Protein AF-A0A964QSB8-F1 (afdb_monomer)

Solvent-accessible surface area (backbone atoms only — not comparable to full-atom values): 5834 Å² total; per-residue (Å²): 101,78,35,34,37,35,46,84,89,52,72,77,39,81,44,84,40,96,65,8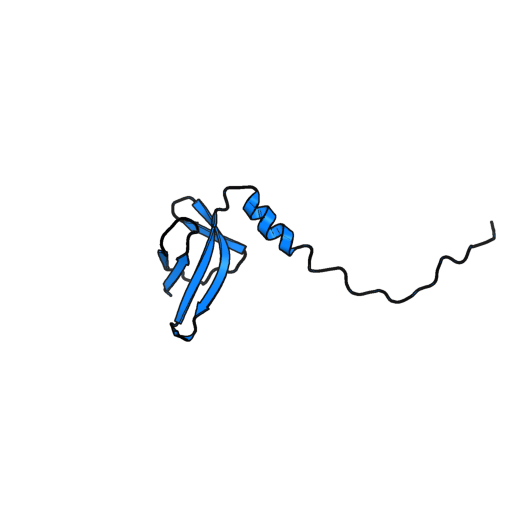6,80,52,71,74,37,76,47,79,54,96,94,40,53,23,31,26,74,42,75,49,74,39,78,91,75,73,41,40,36,35,38,35,43,68,50,87,47,78,62,47,61,50,63,58,53,66,68,57,79,78,66,87,93,80,88,84,93,72,91,76,79,80,86,78,81,82,85,85,134

Nearest PDB structures (foldseek):
  1r45-assembly1_A  TM=7.726E-01  e=4.638E+00  Clostridium phage c-st
  1gze-assembly4_D  TM=7.126E-01  e=4.638E+00  Clostridium botulinum
  2jem-assembly2_B  TM=4.719E-01  e=1.656E+00  Bacillus licheniformis
  2jen-assembly1_A  TM=2.183E-01  e=2.008E+00  Bacillus licheniformis
  6nq3-assembly2_F-2  TM=3.347E-01  e=8.277E+00  Homo sapiens

Mean predicted aligned error: 15.51 Å

Structure (mmCIF, N/CA/C/O backbone):
data_AF-A0A964QSB8-F1
#
_entry.id   AF-A0A964QSB8-F1
#
loop_
_atom_site.group_PDB
_atom_site.id
_atom_site.type_symbol
_atom_site.label_atom_id
_atom_site.label_alt_id
_atom_site.label_comp_id
_atom_site.label_asym_id
_atom_site.label_entity_id
_atom_site.label_seq_id
_atom_site.pdbx_PDB_ins_code
_atom_site.Cartn_x
_atom_site.Cartn_y
_atom_site.Cartn_z
_atom_site.occupancy
_atom_site.B_iso_or_equiv
_atom_site.auth_seq_id
_atom_site.auth_comp_id
_atom_site.auth_asym_id
_atom_site.auth_atom_id
_atom_site.pdbx_PDB_model_num
ATOM 1 N N . MET A 1 1 ? -15.085 -6.921 3.729 1.00 67.81 1 MET A N 1
ATOM 2 C CA . MET A 1 1 ? -14.432 -5.872 4.549 1.00 67.81 1 MET A CA 1
ATOM 3 C C . MET A 1 1 ? -14.074 -4.726 3.616 1.00 67.81 1 MET A C 1
ATOM 5 O O . MET A 1 1 ? -13.609 -5.004 2.520 1.00 67.81 1 MET A O 1
ATOM 9 N N . LYS A 1 2 ? -14.340 -3.465 3.976 1.00 72.38 2 LYS A N 1
ATOM 10 C CA . LYS A 1 2 ? -14.002 -2.327 3.102 1.00 72.38 2 LYS A CA 1
ATOM 11 C C . LYS A 1 2 ? -12.589 -1.855 3.432 1.00 72.38 2 LYS A C 1
ATOM 13 O O . LYS A 1 2 ? -12.341 -1.469 4.571 1.00 72.38 2 LYS A O 1
ATOM 18 N N . VAL A 1 3 ? -11.682 -1.928 2.462 1.00 81.69 3 VAL A N 1
ATOM 19 C CA . VAL A 1 3 ? -10.295 -1.483 2.609 1.00 81.69 3 VAL A CA 1
ATOM 20 C C . VAL A 1 3 ? -10.112 -0.217 1.785 1.00 81.69 3 VAL A C 1
ATOM 22 O O . VAL A 1 3 ? -10.554 -0.139 0.641 1.00 81.69 3 VAL A O 1
ATOM 25 N N . TYR A 1 4 ? -9.492 0.793 2.377 1.00 82.19 4 TYR A N 1
ATOM 26 C CA . TYR A 1 4 ? -9.309 2.092 1.745 1.00 82.19 4 TYR A CA 1
ATOM 27 C C . TYR A 1 4 ? -7.875 2.183 1.238 1.00 82.19 4 TYR A C 1
ATOM 29 O O . TYR A 1 4 ? -6.939 2.109 2.022 1.00 82.19 4 TYR A O 1
ATOM 37 N N . VAL A 1 5 ? -7.678 2.298 -0.068 1.00 84.31 5 VAL A N 1
ATOM 38 C CA . VAL A 1 5 ? -6.357 2.437 -0.685 1.00 84.31 5 VAL A CA 1
ATOM 39 C C . VAL A 1 5 ? -6.117 3.905 -0.986 1.00 84.31 5 VAL A C 1
ATOM 41 O O . VAL A 1 5 ? -6.859 4.523 -1.751 1.00 84.31 5 VAL A O 1
ATOM 44 N N . ARG A 1 6 ? -5.058 4.467 -0.407 1.00 82.44 6 ARG A N 1
ATOM 45 C CA . ARG A 1 6 ? -4.588 5.809 -0.733 1.00 82.44 6 ARG A CA 1
ATOM 46 C C . ARG A 1 6 ? -3.498 5.705 -1.791 1.00 82.44 6 ARG A C 1
ATOM 48 O O . ARG A 1 6 ? -2.367 5.322 -1.498 1.00 82.44 6 ARG A O 1
ATOM 55 N N . LEU A 1 7 ? -3.868 6.022 -3.029 1.00 82.12 7 LEU A N 1
ATOM 56 C CA . LEU A 1 7 ? -2.921 6.147 -4.133 1.00 82.12 7 LEU A CA 1
ATOM 57 C C . LEU A 1 7 ? -2.059 7.404 -3.926 1.00 82.12 7 LEU A C 1
ATOM 59 O O . LEU A 1 7 ? -2.562 8.403 -3.411 1.00 82.12 7 LEU A O 1
ATOM 63 N N . PRO A 1 8 ? -0.788 7.400 -4.360 1.00 72.62 8 PRO A N 1
ATOM 64 C CA . PRO A 1 8 ? 0.113 8.533 -4.148 1.00 72.62 8 PRO A CA 1
ATOM 65 C C . PRO A 1 8 ? -0.309 9.778 -4.942 1.00 72.62 8 PRO A C 1
ATOM 67 O O . PRO A 1 8 ? -0.025 10.899 -4.539 1.00 72.62 8 PRO A O 1
ATOM 70 N N . GLU A 1 9 ? -1.010 9.585 -6.059 1.00 68.44 9 GLU A N 1
ATOM 71 C CA . GLU A 1 9 ? -1.395 10.645 -6.999 1.00 68.44 9 GLU A CA 1
ATOM 72 C C . GLU A 1 9 ? -2.911 10.887 -7.042 1.00 6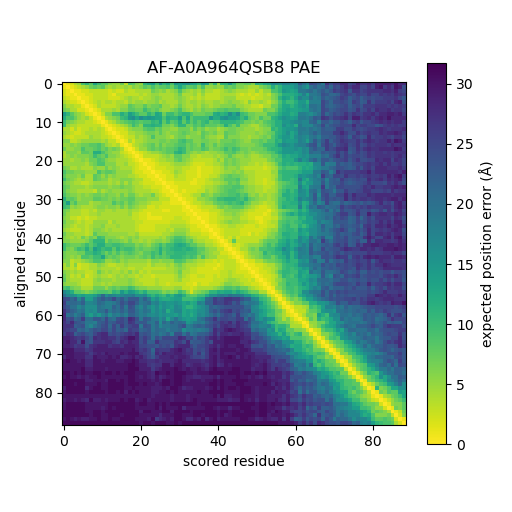8.44 9 GLU A C 1
ATOM 74 O O . GLU A 1 9 ? -3.390 11.616 -7.907 1.00 68.44 9 GLU A O 1
ATOM 79 N N . GLY A 1 10 ? -3.692 10.260 -6.157 1.00 67.19 10 GLY A N 1
ATOM 80 C CA . GLY A 1 10 ? -5.144 10.224 -6.310 1.00 67.19 10 GLY A CA 1
ATOM 81 C C . GLY A 1 10 ? -5.940 10.239 -5.008 1.00 67.19 10 GLY A C 1
ATOM 82 O O . GLY A 1 10 ? -5.384 10.087 -3.918 1.00 67.19 10 GLY A O 1
ATOM 83 N N . PRO A 1 11 ? -7.266 10.427 -5.121 1.00 75.31 11 PRO A N 1
ATOM 84 C CA . PRO A 1 11 ? -8.174 10.345 -3.987 1.00 75.31 11 PRO A CA 1
ATOM 85 C C . PRO A 1 11 ? -8.178 8.935 -3.374 1.00 75.31 11 PRO A C 1
ATOM 87 O O . PRO A 1 11 ? -7.898 7.936 -4.043 1.00 75.31 11 PRO A O 1
ATOM 90 N N . GLU A 1 12 ? -8.509 8.851 -2.083 1.00 78.44 12 GLU A N 1
ATOM 91 C CA . GLU A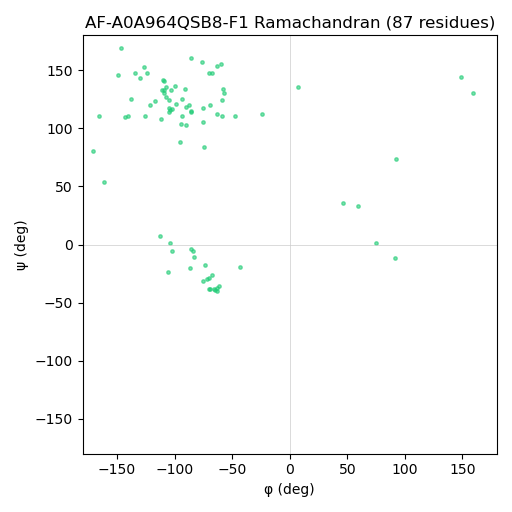 1 12 ? -8.665 7.574 -1.384 1.00 78.44 12 GLU A CA 1
ATOM 92 C C . GLU A 1 12 ? -9.754 6.737 -2.072 1.00 78.44 12 GLU A C 1
ATOM 94 O O . GLU A 1 12 ? -10.881 7.193 -2.264 1.00 78.44 12 GLU A O 1
ATOM 99 N N . THR A 1 13 ? -9.405 5.518 -2.471 1.00 77.44 13 THR A N 1
ATOM 100 C CA . THR A 1 13 ? -10.291 4.621 -3.214 1.00 77.44 13 THR A CA 1
ATOM 101 C C . THR A 1 13 ? -10.695 3.447 -2.338 1.00 77.44 13 THR A C 1
ATOM 103 O O . THR A 1 13 ? -9.857 2.811 -1.703 1.00 77.44 13 THR A O 1
ATOM 106 N N . VAL A 1 14 ? -11.986 3.122 -2.317 1.00 81.31 14 VAL A N 1
ATOM 107 C CA . VAL A 1 14 ? -12.490 1.965 -1.572 1.00 81.31 14 VAL A CA 1
ATOM 108 C C . VAL A 1 14 ? -12.374 0.722 -2.441 1.00 81.31 14 VAL A C 1
ATOM 110 O O . VAL A 1 14 ? -13.064 0.599 -3.450 1.00 81.31 14 VAL A O 1
ATOM 113 N N . VAL A 1 15 ? -11.535 -0.221 -2.026 1.00 78.12 15 VAL A N 1
ATOM 114 C CA . VAL A 1 15 ? -11.438 -1.547 -2.638 1.00 78.12 15 VAL A CA 1
ATOM 115 C C . VAL A 1 15 ? -12.059 -2.583 -1.708 1.00 78.12 15 VAL A C 1
ATOM 117 O O . VAL A 1 15 ? -11.865 -2.579 -0.489 1.00 78.12 15 VAL A O 1
ATOM 120 N N . ASN A 1 16 ? -12.857 -3.478 -2.283 1.00 74.81 16 ASN A N 1
ATOM 121 C CA . ASN A 1 16 ? -13.400 -4.606 -1.542 1.00 74.81 16 ASN A CA 1
ATOM 122 C C . ASN A 1 16 ? -12.424 -5.772 -1.680 1.00 74.81 16 ASN A C 1
ATOM 124 O O . ASN A 1 16 ? -12.339 -6.394 -2.736 1.00 74.81 16 ASN A O 1
ATOM 128 N N . LEU A 1 17 ? -11.649 -6.011 -0.626 1.00 73.25 17 LEU A N 1
ATOM 129 C CA . LEU A 1 17 ? -10.704 -7.116 -0.561 1.00 73.25 17 LEU A CA 1
ATOM 130 C C . LEU A 1 17 ? -11.207 -8.151 0.443 1.00 73.25 17 LEU A C 1
ATOM 132 O O . LEU A 1 17 ? -11.727 -7.812 1.511 1.00 73.25 17 LEU A O 1
ATOM 136 N N . ASN A 1 18 ? -11.009 -9.424 0.102 1.00 76.44 18 ASN A N 1
ATOM 137 C CA . ASN A 1 18 ? -11.304 -10.535 1.006 1.00 76.44 18 ASN A CA 1
ATOM 138 C C . ASN A 1 18 ? -10.313 -10.591 2.181 1.00 76.44 18 ASN A C 1
ATOM 140 O O . ASN A 1 18 ? -10.680 -11.024 3.268 1.00 76.44 18 ASN A O 1
ATOM 144 N N . LEU A 1 19 ? -9.079 -10.118 1.976 1.00 80.50 19 LEU A N 1
ATOM 145 C CA . LEU A 1 19 ? -7.993 -10.092 2.957 1.00 80.50 19 LEU A CA 1
ATOM 146 C C . LEU A 1 19 ? -7.301 -8.723 2.942 1.00 80.50 19 LEU A C 1
ATOM 148 O O . LEU A 1 19 ? -7.221 -8.088 1.893 1.00 80.50 19 LEU A O 1
ATOM 152 N N . VAL A 1 20 ? -6.802 -8.270 4.100 1.00 81.94 20 VAL A N 1
ATOM 153 C CA . VAL A 1 20 ? -5.938 -7.079 4.158 1.00 81.94 20 VAL A CA 1
ATOM 154 C C . VAL A 1 20 ? -4.551 -7.475 3.643 1.00 81.94 20 VAL A C 1
ATOM 156 O O . VAL A 1 20 ? -3.922 -8.334 4.266 1.00 81.94 20 VAL A O 1
ATOM 159 N N . PRO A 1 21 ? -4.066 -6.879 2.542 1.00 81.88 21 PRO A N 1
ATOM 160 C CA . PRO A 1 21 ? -2.734 -7.154 2.037 1.00 81.88 21 PRO A CA 1
ATOM 161 C C . PRO A 1 21 ? -1.671 -6.633 3.003 1.00 81.88 21 PRO A C 1
ATOM 163 O O . PRO A 1 21 ? -1.860 -5.629 3.699 1.00 81.88 21 PRO A O 1
ATOM 166 N N . LYS A 1 22 ? -0.544 -7.336 3.056 1.00 84.81 22 LYS A N 1
ATOM 167 C CA . LYS A 1 22 ? 0.575 -6.995 3.944 1.00 84.81 22 LYS A CA 1
ATOM 168 C C . LYS A 1 22 ? 1.502 -5.969 3.295 1.00 84.81 22 LYS A C 1
ATOM 170 O O . LYS A 1 22 ? 1.549 -5.829 2.078 1.00 84.81 22 LYS A O 1
ATOM 175 N N . VAL A 1 23 ? 2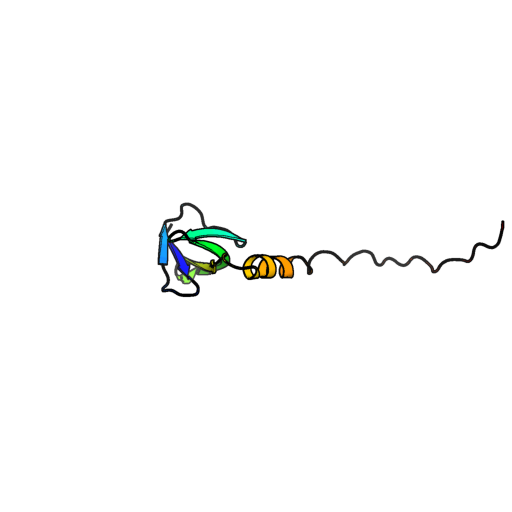.297 -5.280 4.114 1.00 84.81 23 VAL A N 1
ATOM 176 C CA . VAL A 1 23 ? 3.385 -4.422 3.617 1.00 84.81 23 VAL A CA 1
ATOM 177 C C . VAL A 1 23 ? 4.337 -5.254 2.751 1.00 84.81 23 VAL A C 1
ATOM 179 O O . VAL A 1 23 ? 4.771 -6.330 3.161 1.00 84.81 23 VAL A O 1
ATOM 182 N N . GLY A 1 24 ? 4.649 -4.757 1.558 1.00 80.56 24 GLY A N 1
ATOM 183 C CA . GLY A 1 24 ? 5.437 -5.442 0.535 1.00 80.56 24 GLY A CA 1
ATOM 184 C C . GLY A 1 24 ? 4.610 -6.255 -0.466 1.00 80.56 24 GLY A C 1
ATOM 185 O O . GLY A 1 24 ? 5.155 -6.664 -1.491 1.00 80.56 24 GLY A O 1
ATOM 186 N N . GLU A 1 25 ? 3.314 -6.473 -0.220 1.00 84.62 25 GLU A N 1
ATOM 187 C CA . GLU A 1 25 ? 2.435 -7.104 -1.206 1.00 84.62 25 GLU A CA 1
ATOM 188 C C . GLU A 1 25 ? 2.046 -6.138 -2.323 1.00 84.62 25 GLU A C 1
ATOM 190 O O . GLU A 1 25 ? 2.088 -4.911 -2.184 1.00 84.62 25 GLU A O 1
ATOM 195 N N . HIS A 1 26 ? 1.678 -6.728 -3.457 1.00 83.19 26 HIS A N 1
ATOM 196 C CA . HIS A 1 26 ? 1.333 -6.003 -4.664 1.00 83.19 26 HIS A CA 1
ATOM 197 C C . HIS A 1 26 ? -0.183 -5.893 -4.800 1.00 83.19 26 HIS A C 1
ATOM 199 O O . HIS A 1 26 ? -0.907 -6.867 -4.602 1.00 83.19 26 HIS A O 1
ATOM 205 N N . VAL A 1 27 ? -0.647 -4.707 -5.177 1.00 82.69 27 VAL A N 1
ATOM 206 C CA . VAL A 1 27 ? -2.040 -4.427 -5.514 1.00 82.69 27 VAL A CA 1
ATOM 207 C C . VAL A 1 27 ? -2.069 -3.903 -6.941 1.00 82.69 27 VAL A C 1
ATOM 209 O O . VAL A 1 27 ? -1.451 -2.884 -7.250 1.00 82.69 27 VAL A O 1
ATOM 212 N N . ASP A 1 28 ? -2.775 -4.608 -7.817 1.00 81.88 28 ASP A N 1
ATOM 213 C CA . ASP A 1 28 ? -3.007 -4.165 -9.187 1.00 81.88 28 ASP A CA 1
ATOM 214 C C . ASP A 1 28 ? -4.268 -3.282 -9.214 1.00 81.88 28 ASP A C 1
ATOM 216 O O . ASP A 1 28 ? -5.358 -3.709 -8.829 1.00 81.88 28 ASP A O 1
ATOM 220 N N . TYR A 1 29 ? -4.122 -2.026 -9.639 1.00 77.81 29 TYR A N 1
ATOM 221 C CA . TYR A 1 29 ? -5.210 -1.052 -9.728 1.00 77.81 29 TYR A CA 1
ATOM 222 C C . TYR A 1 29 ? -5.113 -0.249 -11.029 1.00 77.81 29 TYR A C 1
ATOM 224 O O . TYR A 1 29 ? -4.080 0.349 -11.328 1.00 77.81 29 TYR A O 1
ATOM 232 N N . GLY A 1 30 ? -6.189 -0.230 -11.824 1.00 77.62 30 GLY A N 1
ATOM 233 C CA . GLY A 1 30 ? -6.224 0.510 -13.095 1.00 77.62 30 GLY A CA 1
ATOM 234 C C . GLY A 1 30 ? -5.158 0.060 -14.105 1.00 77.62 30 GLY A C 1
ATOM 235 O O . GLY A 1 30 ? -4.611 0.889 -14.822 1.00 77.62 30 GLY A O 1
ATOM 236 N N . GLY A 1 31 ? -4.806 -1.232 -14.109 1.00 79.69 31 GLY A N 1
ATOM 237 C CA . GLY A 1 31 ? -3.745 -1.791 -14.961 1.00 79.69 31 GLY A CA 1
ATOM 238 C C . GLY A 1 31 ? -2.316 -1.472 -14.503 1.00 79.69 31 GLY A C 1
ATOM 239 O O . GLY A 1 31 ? -1.364 -1.894 -15.152 1.00 79.69 31 GLY A O 1
ATOM 240 N N . MET A 1 32 ? -2.155 -0.758 -13.386 1.00 78.56 32 MET A N 1
ATOM 241 C CA . MET A 1 32 ? -0.864 -0.421 -12.790 1.00 78.56 32 MET A CA 1
ATOM 242 C C . MET A 1 32 ? -0.656 -1.211 -11.502 1.00 78.56 32 MET A C 1
ATOM 244 O O . MET A 1 32 ? -1.575 -1.365 -10.698 1.00 78.56 32 MET A O 1
ATOM 248 N N . ARG A 1 33 ? 0.574 -1.674 -11.288 1.00 82.06 33 ARG A N 1
ATOM 249 C CA . ARG A 1 33 ? 0.955 -2.386 -10.072 1.00 82.06 33 ARG A CA 1
ATOM 250 C C . ARG A 1 33 ? 1.487 -1.410 -9.025 1.00 82.06 33 ARG A C 1
ATOM 252 O O . ARG A 1 33 ? 2.302 -0.532 -9.321 1.00 82.06 33 ARG A O 1
ATOM 259 N N . TYR A 1 34 ? 1.012 -1.564 -7.797 1.00 85.31 34 TYR A N 1
ATOM 260 C CA . TYR A 1 34 ? 1.422 -0.782 -6.637 1.00 85.31 34 TYR A CA 1
ATOM 261 C C . TYR A 1 34 ? 1.920 -1.717 -5.536 1.00 85.31 34 TYR A C 1
ATOM 263 O O . TYR A 1 34 ? 1.425 -2.832 -5.410 1.00 85.31 34 TYR A O 1
ATOM 271 N N . VAL A 1 35 ? 2.888 -1.276 -4.737 1.00 85.88 35 VAL A N 1
ATOM 272 C CA . VAL A 1 35 ? 3.343 -1.986 -3.531 1.00 85.88 35 VAL A CA 1
ATOM 273 C C . VAL A 1 35 ? 2.761 -1.303 -2.311 1.00 85.88 35 VAL A C 1
ATOM 275 O O . VAL A 1 35 ? 2.837 -0.079 -2.189 1.00 85.88 35 VAL A O 1
ATOM 278 N N . VAL A 1 36 ? 2.211 -2.099 -1.398 1.00 87.31 36 VAL A N 1
ATOM 279 C CA . VAL A 1 36 ? 1.787 -1.635 -0.077 1.00 87.31 36 VAL A CA 1
ATOM 280 C C . VAL A 1 36 ? 3.027 -1.294 0.740 1.00 87.31 36 VAL A C 1
ATOM 282 O O . VAL A 1 36 ? 3.863 -2.157 0.991 1.00 87.31 36 VAL A O 1
ATOM 285 N N . VAL A 1 37 ? 3.154 -0.046 1.176 1.00 86.62 37 VAL A N 1
ATOM 286 C CA . VAL A 1 37 ? 4.275 0.412 2.018 1.00 86.62 37 VAL A CA 1
ATOM 287 C C . VAL A 1 37 ? 3.873 0.626 3.467 1.00 86.62 37 VAL A C 1
ATOM 289 O O . VAL A 1 37 ? 4.720 0.520 4.350 1.00 86.62 37 VAL A O 1
ATOM 292 N N . SER A 1 38 ? 2.589 0.869 3.725 1.00 84.38 38 SER A N 1
ATOM 293 C CA . SER A 1 38 ? 2.063 1.042 5.074 1.00 84.38 38 SER A CA 1
ATOM 294 C C . SER A 1 38 ? 0.623 0.551 5.158 1.00 84.38 38 SER A C 1
ATOM 296 O O . SER A 1 38 ? -0.152 0.668 4.206 1.00 84.38 38 SER A O 1
ATOM 298 N N . VAL A 1 39 ? 0.274 -0.003 6.316 1.00 87.44 39 VAL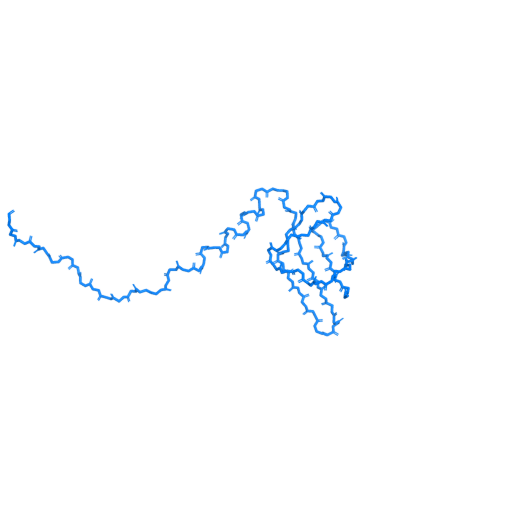 A N 1
ATOM 299 C CA . VAL A 1 39 ? -1.084 -0.426 6.656 1.00 87.44 39 VAL A CA 1
ATOM 300 C C . VAL A 1 39 ? -1.446 0.245 7.970 1.00 87.44 39 VAL A C 1
ATOM 302 O O . VAL A 1 39 ? -0.888 -0.084 9.015 1.00 87.44 39 VAL A O 1
ATOM 305 N N . VAL A 1 40 ? -2.379 1.189 7.916 1.00 86.44 40 VAL A N 1
ATOM 306 C CA . VAL A 1 40 ? -2.877 1.904 9.090 1.00 86.44 40 VAL A CA 1
ATOM 307 C C . VAL A 1 40 ? -4.246 1.346 9.436 1.00 86.44 40 VAL A C 1
ATOM 309 O O . VAL A 1 40 ? -5.193 1.454 8.658 1.00 86.44 40 VAL A O 1
ATOM 312 N N . HIS A 1 41 ? -4.352 0.736 10.612 1.00 85.81 41 HIS A N 1
ATOM 313 C CA . HIS A 1 41 ? -5.617 0.251 11.145 1.00 85.81 41 HIS A CA 1
ATOM 314 C C . HIS A 1 41 ? -6.098 1.184 12.259 1.00 8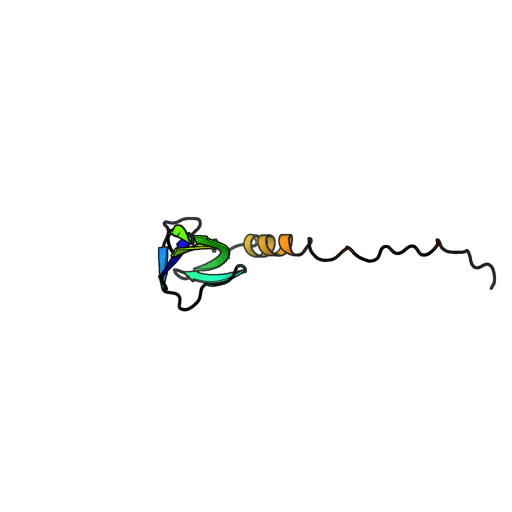5.81 41 HIS A C 1
ATOM 316 O O . HIS A 1 41 ? -5.455 1.296 13.302 1.00 85.81 41 HIS A O 1
ATOM 322 N N . SER A 1 42 ? -7.221 1.867 12.035 1.00 82.38 42 SER A N 1
ATOM 323 C CA . SER A 1 42 ? -7.871 2.720 13.031 1.00 82.38 42 SER A CA 1
ATOM 324 C C . SER A 1 42 ? -8.939 1.919 13.769 1.00 82.38 42 SER A C 1
ATOM 326 O O . SER A 1 42 ? -9.976 1.588 13.194 1.00 82.38 42 SER A O 1
ATOM 328 N N . VAL A 1 43 ? -8.691 1.634 15.049 1.00 81.19 43 VAL A N 1
ATOM 329 C CA . VAL A 1 43 ? -9.637 0.928 15.932 1.00 81.19 43 VAL A CA 1
ATOM 330 C C . VAL A 1 43 ? -10.889 1.776 16.178 1.00 81.19 43 VAL A C 1
ATOM 332 O O . VAL A 1 43 ? -12.001 1.261 16.150 1.00 81.19 43 VAL A O 1
ATOM 335 N N . GLU A 1 44 ? -10.714 3.090 16.330 1.00 83.19 44 GLU A N 1
ATOM 336 C CA . GLU A 1 44 ? -11.788 4.050 16.613 1.00 83.19 44 GLU A CA 1
ATOM 337 C C . GLU A 1 44 ? -12.831 4.128 15.489 1.00 83.19 44 GLU A C 1
ATOM 339 O O . GLU A 1 44 ? -14.030 4.170 15.744 1.00 83.19 44 GLU A O 1
ATOM 344 N N . THR A 1 45 ? -12.381 4.082 14.232 1.00 79.38 45 THR A N 1
ATOM 345 C CA . THR A 1 45 ? -13.266 4.150 13.055 1.00 79.38 45 THR A CA 1
ATOM 346 C C . THR A 1 45 ? -13.476 2.793 12.381 1.00 79.38 45 THR A C 1
ATOM 348 O O . THR A 1 45 ? -14.155 2.713 11.357 1.00 79.38 45 THR A O 1
ATOM 351 N N . SER A 1 46 ? -12.886 1.720 12.931 1.00 78.81 46 SER A N 1
ATOM 352 C CA . SER A 1 46 ? -12.815 0.384 12.313 1.00 78.81 46 SER A CA 1
ATOM 353 C C . SER A 1 46 ? -12.399 0.435 10.834 1.00 78.81 46 SER A C 1
ATOM 355 O O . SER A 1 46 ? -12.889 -0.323 9.992 1.00 78.81 46 SER A O 1
ATOM 357 N N . LYS A 1 47 ? -11.507 1.374 10.504 1.00 81.88 47 LYS A N 1
ATOM 358 C CA . LYS A 1 47 ? -11.087 1.683 9.137 1.00 81.88 47 LYS A CA 1
ATOM 359 C C . LYS A 1 47 ? -9.666 1.186 8.912 1.00 81.88 47 LYS A C 1
ATOM 361 O O . LYS A 1 47 ? -8.755 1.547 9.654 1.00 81.88 47 LYS A O 1
ATOM 366 N N . THR A 1 48 ? -9.470 0.391 7.864 1.00 85.00 48 THR A N 1
ATOM 367 C CA . THR A 1 48 ? -8.137 -0.036 7.418 1.00 85.00 48 THR A CA 1
ATOM 368 C C . THR A 1 48 ? -7.756 0.731 6.161 1.00 85.00 48 THR A C 1
ATOM 370 O O . THR A 1 48 ? -8.416 0.587 5.126 1.00 85.00 48 THR A O 1
ATOM 373 N N . THR A 1 49 ? -6.687 1.517 6.257 1.00 86.31 49 THR A N 1
ATOM 374 C CA . THR A 1 49 ? -6.129 2.303 5.158 1.00 86.31 49 THR A CA 1
ATOM 375 C C . THR A 1 49 ? -4.792 1.712 4.719 1.00 86.31 49 THR A C 1
ATOM 377 O O . THR A 1 49 ? -3.916 1.450 5.540 1.00 86.31 49 THR A O 1
ATOM 380 N N . LEU A 1 50 ? -4.636 1.498 3.417 1.00 86.38 50 LEU A N 1
ATOM 381 C CA . LEU A 1 50 ? -3.412 1.036 2.775 1.00 86.38 50 LEU A CA 1
ATOM 382 C C . LEU A 1 50 ? -2.750 2.209 2.066 1.00 86.38 50 LEU A C 1
ATOM 384 O O . LEU A 1 50 ? -3.360 2.828 1.191 1.00 86.38 50 LEU A O 1
ATOM 388 N N . GLU A 1 51 ? -1.497 2.477 2.400 1.00 86.19 51 GLU A N 1
ATOM 389 C CA . GLU A 1 51 ? -0.665 3.397 1.633 1.00 86.19 51 GLU A CA 1
ATOM 390 C C . GLU A 1 51 ? 0.137 2.592 0.625 1.00 86.19 51 GLU A C 1
ATOM 392 O O . GLU A 1 51 ? 0.837 1.635 0.979 1.00 86.19 51 GLU A O 1
ATOM 397 N N . VAL A 1 52 ? 0.013 2.968 -0.644 1.00 84.62 52 VAL A N 1
ATOM 398 C CA . VAL A 1 52 ? 0.629 2.239 -1.748 1.00 84.62 52 VAL A CA 1
ATOM 399 C C . VAL A 1 52 ? 1.465 3.174 -2.617 1.00 84.62 52 VAL A C 1
ATOM 401 O O . VAL A 1 52 ? 1.187 4.366 -2.713 1.00 84.62 52 VAL A O 1
ATOM 404 N N . VAL A 1 53 ? 2.483 2.635 -3.282 1.00 84.00 53 VAL A N 1
ATOM 405 C CA . V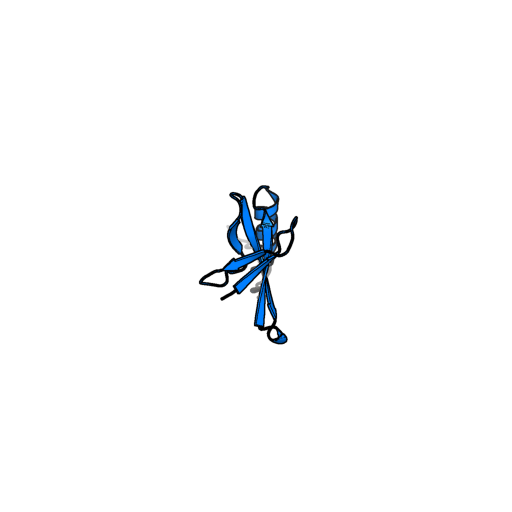AL A 1 53 ? 3.341 3.367 -4.234 1.00 84.00 53 VAL A CA 1
ATOM 406 C C . VAL A 1 53 ? 3.462 2.601 -5.543 1.00 84.00 53 VAL A C 1
ATOM 408 O O . VAL A 1 53 ? 3.508 1.373 -5.540 1.00 84.00 53 VAL A O 1
ATOM 411 N N . LYS A 1 54 ? 3.500 3.322 -6.673 1.00 78.25 54 LYS A N 1
ATOM 412 C CA . LYS A 1 54 ? 3.645 2.728 -8.012 1.00 78.25 54 LYS A CA 1
ATOM 413 C C . LYS A 1 54 ? 4.931 1.903 -8.092 1.00 78.25 54 LYS A C 1
ATOM 415 O O . LYS A 1 54 ? 5.997 2.385 -7.717 1.00 78.25 54 LYS A O 1
ATOM 420 N N . THR A 1 55 ? 4.850 0.688 -8.635 1.00 72.56 55 THR A N 1
ATOM 421 C CA . THR A 1 55 ? 6.033 -0.163 -8.863 1.00 72.56 55 THR A CA 1
ATOM 422 C C . THR A 1 55 ? 6.771 0.144 -10.160 1.00 72.56 55 THR A C 1
ATOM 424 O O . THR A 1 55 ? 7.811 -0.452 -10.429 1.00 72.56 55 THR A O 1
ATOM 427 N N . SER A 1 56 ? 6.240 1.039 -10.993 1.00 59.28 56 SER A N 1
ATOM 428 C CA . SER A 1 56 ? 6.868 1.471 -12.239 1.00 59.28 56 SER A CA 1
ATOM 429 C C . SER A 1 56 ? 8.039 2.414 -11.943 1.00 59.28 56 SER A C 1
ATOM 431 O O . SER A 1 56 ? 7.879 3.633 -11.934 1.00 59.28 56 SER A O 1
ATOM 433 N N . GLY A 1 57 ? 9.207 1.837 -11.661 1.00 51.28 57 GLY A N 1
ATOM 434 C CA . GLY A 1 57 ? 10.476 2.546 -11.513 1.00 51.28 57 GLY A CA 1
ATOM 435 C C . GLY A 1 57 ? 11.405 1.870 -10.505 1.00 51.28 57 GLY A C 1
ATOM 436 O O . GLY A 1 57 ? 10.960 1.373 -9.472 1.00 51.28 57 GLY A O 1
ATOM 437 N N . ASP A 1 58 ? 12.707 1.912 -10.784 1.00 52.44 58 ASP A N 1
ATOM 438 C CA . ASP A 1 58 ? 13.845 1.454 -9.959 1.00 52.44 58 ASP A CA 1
ATOM 439 C C . ASP A 1 58 ? 13.744 1.840 -8.452 1.00 52.44 58 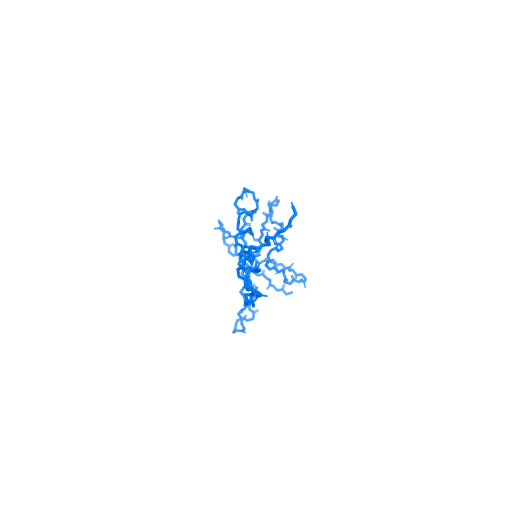ASP A C 1
ATOM 441 O O . ASP A 1 58 ? 14.328 1.216 -7.565 1.00 52.44 58 ASP A O 1
ATOM 445 N N . ALA A 1 59 ? 12.904 2.835 -8.141 1.00 52.41 59 ALA A N 1
ATOM 446 C CA . ALA A 1 59 ? 12.539 3.303 -6.809 1.00 52.41 59 ALA A CA 1
ATOM 447 C C . ALA A 1 59 ? 11.840 2.259 -5.908 1.00 52.41 59 ALA A C 1
ATOM 449 O O . ALA A 1 59 ? 12.106 2.243 -4.704 1.00 52.41 59 ALA A O 1
ATOM 450 N N . ALA A 1 60 ? 10.993 1.369 -6.442 1.00 52.84 60 ALA A N 1
ATOM 451 C CA . ALA A 1 60 ? 10.272 0.381 -5.623 1.00 52.84 60 ALA A CA 1
ATOM 452 C C . ALA A 1 60 ? 11.208 -0.708 -5.062 1.00 52.84 60 ALA A C 1
ATOM 454 O O . ALA A 1 60 ? 11.104 -1.094 -3.896 1.00 52.84 60 ALA A O 1
ATOM 455 N N . GLN A 1 61 ? 12.191 -1.143 -5.859 1.00 51.69 61 GLN A N 1
ATOM 456 C CA . GLN A 1 61 ? 13.234 -2.063 -5.396 1.00 51.69 61 GLN A CA 1
ATOM 457 C C . GLN A 1 61 ? 14.182 -1.384 -4.403 1.00 51.69 61 GLN A C 1
ATOM 459 O O . GLN A 1 61 ? 14.568 -1.994 -3.406 1.00 51.69 61 GLN A O 1
ATOM 464 N N . ARG A 1 62 ? 14.522 -0.107 -4.621 1.00 53.28 62 ARG A N 1
ATOM 465 C CA . ARG A 1 62 ? 15.376 0.664 -3.707 1.00 53.28 62 ARG A CA 1
ATOM 466 C C . ARG A 1 62 ? 14.723 0.871 -2.332 1.00 53.28 62 ARG A C 1
ATOM 468 O O . ARG A 1 62 ? 15.411 0.732 -1.322 1.00 53.28 62 ARG A O 1
ATOM 475 N N . ALA A 1 63 ? 13.414 1.121 -2.276 1.00 50.44 63 ALA A N 1
ATOM 476 C CA . ALA A 1 63 ? 12.670 1.257 -1.019 1.00 50.44 63 ALA A CA 1
ATOM 477 C C . ALA A 1 63 ? 12.660 -0.039 -0.180 1.00 50.44 63 ALA A C 1
ATOM 479 O O . ALA A 1 63 ? 12.817 0.014 1.038 1.00 50.44 63 ALA A O 1
ATOM 480 N N . LEU A 1 64 ? 12.564 -1.212 -0.818 1.00 55.50 64 LEU A N 1
ATOM 481 C CA . LEU A 1 64 ? 12.667 -2.512 -0.137 1.00 55.50 64 LEU A CA 1
ATOM 482 C C . LEU A 1 64 ? 14.118 -2.866 0.242 1.00 55.50 64 LEU A C 1
ATOM 484 O O . LEU A 1 64 ? 14.359 -3.490 1.276 1.00 55.50 64 LEU A O 1
ATOM 488 N N . LYS A 1 65 ? 15.104 -2.426 -0.551 1.00 57.28 65 LYS A N 1
ATOM 489 C CA . LYS A 1 65 ? 16.531 -2.726 -0.338 1.00 57.28 65 LYS A CA 1
ATOM 490 C C . LYS A 1 65 ? 17.137 -1.993 0.864 1.00 57.28 65 LYS A C 1
ATOM 492 O O . LYS A 1 65 ? 18.023 -2.544 1.514 1.00 57.28 65 LYS A O 1
ATOM 497 N N . PHE A 1 66 ? 16.642 -0.805 1.222 1.00 50.53 66 PHE A N 1
ATOM 498 C CA . PHE A 1 66 ? 17.121 -0.093 2.418 1.00 50.53 66 PHE A CA 1
ATOM 499 C C . PHE A 1 66 ? 16.635 -0.689 3.747 1.00 50.53 66 PHE A C 1
ATOM 501 O O . PHE A 1 66 ? 17.270 -0.456 4.771 1.00 50.53 66 PHE A O 1
ATOM 508 N N . ASN A 1 67 ? 15.592 -1.524 3.744 1.00 48.56 67 ASN A N 1
ATOM 509 C CA . ASN A 1 67 ? 15.155 -2.250 4.944 1.00 48.56 67 ASN A CA 1
ATOM 510 C C . ASN A 1 67 ? 15.950 -3.550 5.192 1.00 48.56 67 ASN A C 1
ATOM 512 O O . ASN A 1 67 ? 15.854 -4.148 6.262 1.00 48.56 67 ASN A O 1
ATOM 516 N N . HIS A 1 68 ? 16.763 -3.990 4.224 1.00 48.25 68 HIS A N 1
ATOM 517 C CA . HIS A 1 68 ? 17.543 -5.228 4.316 1.00 48.25 68 HIS A CA 1
ATOM 518 C C . HIS A 1 68 ? 18.909 -5.037 5.005 1.00 48.25 68 HIS A C 1
ATOM 520 O O . HIS A 1 68 ? 19.488 -5.999 5.498 1.00 48.25 68 HIS A O 1
ATOM 526 N N . PHE A 1 69 ? 19.440 -3.809 5.077 1.00 47.72 69 PHE A N 1
ATOM 527 C CA . PHE A 1 69 ? 20.765 -3.549 5.668 1.00 47.72 69 PHE A CA 1
ATOM 528 C C . PHE A 1 69 ? 20.756 -3.362 7.199 1.00 47.72 69 PHE A C 1
ATOM 530 O O . PHE A 1 69 ? 21.818 -3.213 7.795 1.00 47.72 69 PHE A O 1
ATOM 537 N N . ALA A 1 70 ? 19.582 -3.377 7.844 1.00 49.59 70 ALA A N 1
ATOM 538 C CA . ALA A 1 70 ? 19.441 -3.122 9.284 1.00 49.59 70 ALA A CA 1
ATOM 539 C C . ALA A 1 70 ? 19.235 -4.382 10.149 1.00 49.59 70 ALA A C 1
ATOM 541 O O . ALA A 1 70 ? 19.224 -4.289 11.375 1.00 49.59 70 ALA A O 1
ATOM 542 N N . ARG A 1 71 ? 19.080 -5.570 9.552 1.00 55.50 71 ARG A N 1
ATOM 543 C CA . ARG A 1 71 ? 19.017 -6.840 10.291 1.00 55.50 71 ARG A CA 1
ATOM 544 C C . ARG A 1 71 ? 20.210 -7.690 9.871 1.00 55.50 71 ARG A C 1
ATOM 546 O O . ARG A 1 71 ? 20.364 -7.956 8.689 1.00 55.50 71 ARG A O 1
ATOM 553 N N . TYR A 1 72 ? 21.015 -8.096 10.854 1.00 43.94 72 TYR A N 1
ATOM 554 C CA . TYR A 1 72 ? 22.220 -8.940 10.781 1.00 43.94 72 TYR A CA 1
ATOM 555 C C . TYR A 1 72 ? 23.581 -8.230 10.631 1.00 43.94 72 TYR A C 1
ATOM 557 O O . TYR A 1 72 ? 24.249 -8.363 9.610 1.00 43.94 72 TYR A O 1
ATOM 565 N N . ARG A 1 73 ? 24.065 -7.597 11.718 1.00 51.91 73 ARG A N 1
ATOM 566 C CA . ARG A 1 73 ? 25.454 -7.818 12.198 1.00 51.91 73 ARG A CA 1
ATOM 567 C C . ARG A 1 73 ? 25.707 -7.388 13.654 1.00 51.91 73 ARG A C 1
ATOM 569 O O . ARG A 1 73 ? 26.641 -6.662 13.957 1.00 51.91 73 ARG A O 1
ATOM 576 N N . THR A 1 74 ? 24.895 -7.898 14.568 1.00 53.25 74 THR A N 1
ATOM 577 C CA . THR A 1 74 ? 25.223 -8.065 15.993 1.00 53.25 74 THR A CA 1
ATOM 578 C C . THR A 1 74 ? 24.548 -9.391 16.363 1.00 53.25 74 THR A C 1
ATOM 580 O O . THR A 1 74 ? 23.353 -9.546 16.151 1.00 53.25 74 THR A O 1
ATOM 583 N N . SER A 1 75 ? 25.264 -10.483 16.617 1.00 45.25 75 SER A N 1
ATOM 584 C CA . SER A 1 75 ? 26.025 -10.706 17.841 1.00 45.25 75 SER A CA 1
ATOM 585 C C . SER A 1 75 ? 27.000 -11.872 17.647 1.00 45.25 75 SER A C 1
ATOM 587 O O . SER A 1 75 ? 26.563 -13.006 17.534 1.00 45.25 75 SER A O 1
ATOM 589 N N . GLU A 1 76 ? 28.299 -11.583 17.606 1.00 48.53 76 GLU A N 1
ATOM 590 C CA . GLU A 1 76 ? 29.337 -12.320 18.347 1.00 48.53 76 GLU A CA 1
ATOM 591 C C . GLU A 1 76 ? 30.655 -11.539 18.211 1.00 48.53 76 GLU A C 1
ATOM 593 O O . GLU A 1 76 ? 31.505 -11.807 17.368 1.00 48.53 76 GLU A O 1
ATOM 598 N N . ILE A 1 77 ? 30.798 -10.494 19.032 1.00 55.72 77 ILE A N 1
ATOM 599 C CA . ILE A 1 77 ? 32.115 -10.075 19.515 1.00 55.72 77 ILE A CA 1
ATOM 600 C C . ILE A 1 77 ? 32.244 -10.758 20.873 1.00 55.72 77 ILE A C 1
ATOM 602 O O . ILE A 1 77 ? 31.832 -10.212 21.892 1.00 55.72 77 ILE A O 1
ATOM 606 N N . SER A 1 78 ? 32.757 -11.984 20.858 1.00 42.44 78 SER A N 1
ATOM 607 C CA . SER A 1 78 ? 33.374 -12.601 22.027 1.00 42.44 78 SER A CA 1
ATOM 608 C C . SER A 1 78 ? 34.858 -12.717 21.721 1.00 42.44 78 SER A C 1
ATOM 610 O O . SER A 1 78 ? 35.287 -13.461 20.847 1.00 42.44 78 SER A O 1
ATOM 612 N N . SER A 1 79 ? 35.608 -11.865 22.409 1.00 59.66 79 SER A N 1
ATOM 613 C CA . SER A 1 79 ? 37.057 -11.790 22.527 1.00 59.66 79 SER A CA 1
ATOM 614 C C . SER A 1 79 ? 37.782 -13.112 22.253 1.00 59.66 79 SER A C 1
ATOM 616 O O . SER A 1 79 ? 37.734 -14.023 23.077 1.00 59.66 79 SER A O 1
ATOM 618 N N . TYR A 1 80 ? 38.549 -13.193 21.165 1.00 49.66 80 TYR A N 1
ATOM 619 C CA . TYR A 1 80 ? 39.643 -14.156 21.103 1.00 49.66 80 TYR A CA 1
ATOM 620 C C . TYR A 1 80 ? 40.869 -13.549 20.412 1.00 49.66 80 TYR A C 1
ATOM 622 O O . TYR A 1 80 ? 40.851 -13.199 19.238 1.00 49.66 80 TYR A O 1
ATOM 630 N N . SER A 1 81 ? 41.876 -13.352 21.258 1.00 56.56 81 SER A N 1
ATOM 631 C CA . SER A 1 81 ? 43.298 -13.041 21.117 1.00 56.56 81 SER A CA 1
ATOM 632 C C . SER A 1 81 ? 43.906 -12.715 19.731 1.00 56.56 81 SER A C 1
ATOM 634 O O . SER A 1 81 ? 43.709 -13.457 18.771 1.00 56.56 81 SER A O 1
ATOM 636 N N . PRO A 1 82 ? 44.757 -11.665 19.642 1.00 58.69 82 PRO A N 1
ATOM 637 C CA . PRO A 1 82 ? 45.526 -11.328 18.439 1.00 58.69 82 PRO A CA 1
ATOM 638 C C . PRO A 1 82 ? 46.462 -12.481 18.029 1.00 58.69 82 PRO A C 1
ATOM 640 O O . PRO A 1 82 ? 46.854 -13.276 18.886 1.00 58.69 82 PRO A O 1
ATOM 643 N N . PRO A 1 83 ? 46.852 -12.581 16.742 1.00 59.41 83 PRO A N 1
ATOM 644 C CA . PRO A 1 83 ? 47.635 -13.705 16.239 1.00 59.41 83 PRO A CA 1
ATOM 645 C C . PRO A 1 83 ? 48.964 -13.823 16.991 1.00 59.41 83 PRO A C 1
ATOM 647 O O . PRO A 1 83 ? 49.872 -13.004 16.829 1.00 59.41 83 PRO A O 1
ATOM 650 N N . ALA A 1 84 ? 49.091 -14.872 17.805 1.00 51.16 84 ALA A N 1
ATOM 651 C CA . ALA A 1 84 ? 50.376 -15.308 18.317 1.00 51.16 84 ALA A CA 1
ATOM 652 C C . ALA A 1 84 ? 51.219 -15.739 17.112 1.00 51.16 84 ALA A C 1
ATOM 654 O O . ALA A 1 84 ? 50.897 -16.706 16.422 1.00 51.16 84 ALA A O 1
ATOM 655 N N . ARG A 1 85 ? 52.279 -14.977 16.830 1.00 57.41 85 ARG A N 1
ATOM 656 C CA . ARG A 1 85 ? 53.324 -15.347 15.871 1.00 57.41 85 ARG A CA 1
ATOM 657 C C . ARG A 1 85 ? 53.764 -16.789 16.140 1.00 57.41 85 ARG A C 1
ATOM 659 O O . ARG A 1 85 ? 54.446 -17.040 17.131 1.00 57.41 85 ARG A O 1
ATOM 666 N N . SER A 1 86 ? 53.436 -17.704 15.231 1.00 54.84 86 SER A N 1
ATOM 667 C CA . SER A 1 86 ? 54.080 -19.011 15.187 1.00 54.84 86 SER A CA 1
ATOM 668 C C . SER A 1 86 ? 55.477 -18.830 14.594 1.00 54.84 86 SER A C 1
ATOM 670 O O . SER A 1 86 ? 55.641 -18.550 13.408 1.00 54.84 86 SER A O 1
ATOM 672 N N . ARG A 1 87 ? 56.492 -18.902 15.457 1.00 69.56 87 ARG A N 1
ATOM 673 C CA . ARG A 1 87 ? 57.868 -19.216 15.073 1.00 69.56 87 ARG A CA 1
ATOM 674 C C . ARG A 1 87 ? 57.950 -20.744 15.063 1.00 69.56 87 ARG A C 1
ATOM 676 O O . ARG A 1 87 ? 57.831 -21.299 16.147 1.00 69.56 87 ARG A O 1
ATOM 683 N N . TRP A 1 88 ? 58.150 -21.362 13.893 1.00 65.69 88 TRP A N 1
ATOM 684 C CA . TRP A 1 88 ? 58.898 -22.612 13.612 1.00 65.69 88 TRP A CA 1
ATOM 685 C C . TRP A 1 88 ? 58.441 -23.224 12.274 1.00 65.69 88 TRP A C 1
ATOM 687 O O . TRP A 1 88 ? 57.240 -23.390 12.062 1.00 65.69 88 TRP A O 1
ATOM 697 N N . GLY A 1 89 ? 59.409 -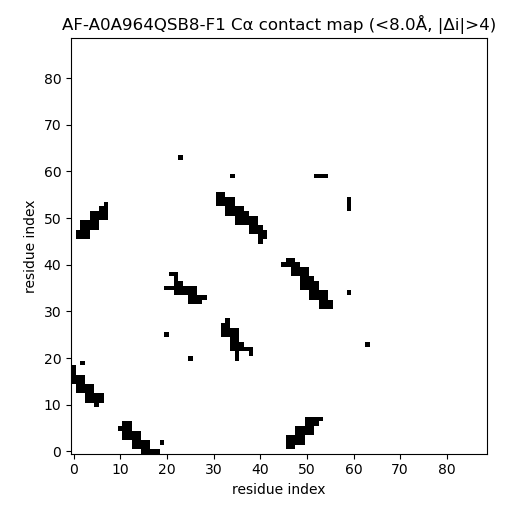23.563 11.411 1.00 49.31 89 GLY A N 1
ATOM 698 C CA . GLY A 1 89 ? 59.240 -24.240 10.120 1.00 49.31 89 GLY A CA 1
ATOM 699 C C . GLY A 1 89 ? 60.051 -23.585 9.018 1.00 49.31 89 GLY A C 1
ATOM 700 O O . GLY A 1 89 ? 59.405 -23.052 8.094 1.00 49.31 89 GLY A O 1
#

Radius of gyration: 22.83 Å; Cα contacts (8 Å, |Δi|>4): 120; chains: 1; bounding box: 74×35×38 Å

pLDDT: mean 70.2, std 14.34, range [42.44, 87.44]

Sequence (89 aa):
MKVYVRLPEGPETVVNLNLVPKVGEHVDYGGMRYVVVSVVHSVETSKTTLEVVKTSGDAAQRALKFNHFARYRTSEISSYSPPARSRWG

Foldseek 3Di:
DWAWEDEPPDDTDTDDDPDDDDQQDWDQDPNFIWGFHDWDQDPPVRYIYTYIYTPPDPVVVVVVVVVVVPPDDDDDPDDDDDDDDDPDD

Secondary structure (DSSP, 8-state):
-EEEEE-TTS-EEEEE-SSPPPTT-EEEETTEEEEEEEEEEETTTTEEEEEEEE-SSTHHHHHHHTTSTTSS--S--------------